Protein AF-A0A955DAM8-F1 (afdb_monomer_lite)

Secondary structure (DSSP, 8-state):
---------HHHHHHHHHHHHHHHHHHHHHHHTTS-S-HHHHHHHHHHHHHT--------TT--

Radius of gyration: 17.05 Å; chains: 1; bounding box: 34×30×47 Å

Sequence (64 aa):
MGEQAMEKTPAEVREKCEAFRATFSTLRGEVGKVVVGHSEVVEAVLISLFAGGNVLLEGVPGLG

Structure (mmCIF, N/CA/C/O backbone):
data_AF-A0A955DAM8-F1
#
_entry.id   AF-A0A955DAM8-F1
#
loop_
_atom_site.group_PDB
_atom_site.id
_atom_site.type_symbol
_atom_site.label_atom_id
_atom_site.label_alt_id
_atom_site.label_comp_id
_atom_site.label_asym_id
_atom_site.label_entity_id
_atom_site.label_seq_id
_atom_site.pdbx_PDB_ins_code
_atom_site.Cartn_x
_atom_site.Cartn_y
_atom_site.Cartn_z
_atom_site.occupancy
_atom_site.B_iso_or_equiv
_atom_site.auth_seq_id
_atom_site.auth_comp_id
_atom_site.auth_asym_id
_atom_site.auth_atom_id
_atom_site.pdbx_PDB_model_num
ATOM 1 N N . MET A 1 1 ? -15.383 23.584 27.992 1.00 42.00 1 MET A N 1
ATOM 2 C CA . MET A 1 1 ? -16.186 22.558 27.293 1.00 42.00 1 MET A CA 1
ATOM 3 C C . MET A 1 1 ? -15.212 21.490 26.856 1.00 42.00 1 MET A C 1
ATOM 5 O O . MET A 1 1 ? -14.303 21.804 26.105 1.00 42.00 1 MET A O 1
ATOM 9 N N . GLY A 1 2 ? -15.278 20.329 27.508 1.00 46.00 2 GLY A N 1
ATOM 10 C CA . GLY A 1 2 ? -14.229 19.317 27.458 1.00 46.00 2 GLY A CA 1
ATOM 11 C C . GLY A 1 2 ? -14.186 18.610 26.114 1.00 46.00 2 GLY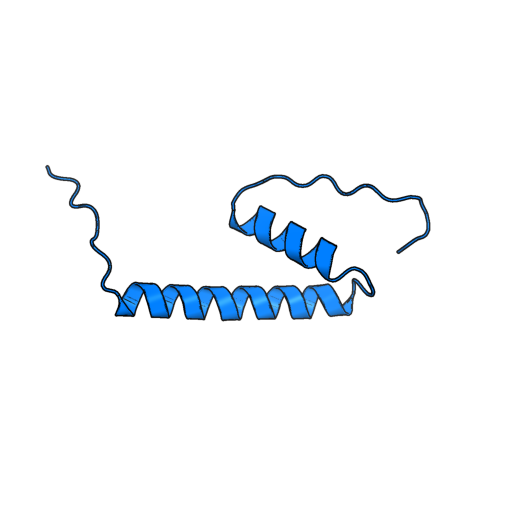 A C 1
ATOM 12 O O . GLY A 1 2 ? -15.185 18.043 25.679 1.00 46.00 2 GLY A O 1
ATOM 13 N N . GLU A 1 3 ? -13.014 18.626 25.498 1.00 53.16 3 GLU A N 1
ATOM 14 C CA . GLU A 1 3 ? -12.655 17.709 24.430 1.00 53.16 3 GLU A CA 1
ATOM 15 C C . GLU A 1 3 ? -12.478 16.326 25.066 1.00 53.16 3 GLU A C 1
ATOM 17 O O . GLU A 1 3 ? -11.414 15.964 25.561 1.00 53.16 3 GLU A O 1
ATOM 22 N N . GLN A 1 4 ? -13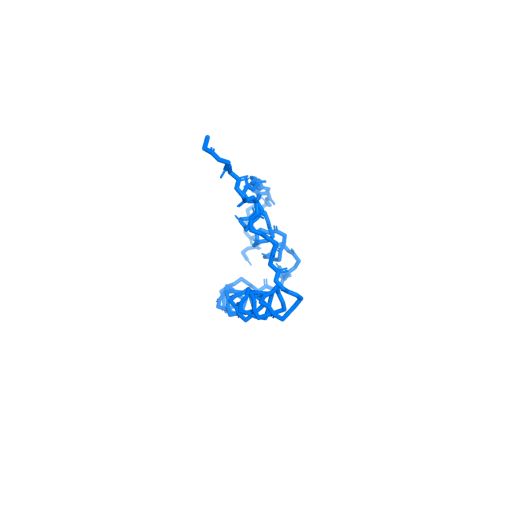.584 15.593 25.185 1.00 46.28 4 GLN A N 1
ATOM 23 C CA . GLN A 1 4 ? -13.566 14.185 25.560 1.00 46.28 4 GLN A CA 1
ATOM 24 C C . GLN A 1 4 ? -12.912 13.442 24.393 1.00 46.28 4 GLN A C 1
ATOM 26 O O . GLN A 1 4 ? -13.544 13.192 23.366 1.00 46.28 4 GLN A O 1
ATOM 31 N N . ALA A 1 5 ? -11.618 13.157 24.525 1.00 58.38 5 ALA A N 1
ATOM 32 C CA . ALA A 1 5 ? -10.911 12.263 23.630 1.00 58.38 5 ALA A CA 1
ATOM 33 C C . ALA A 1 5 ? -11.666 10.923 23.593 1.00 58.38 5 ALA A C 1
ATOM 35 O O . ALA A 1 5 ? -11.766 10.226 24.596 1.00 58.38 5 ALA A O 1
ATOM 36 N N . MET A 1 6 ? -12.240 10.610 22.432 1.00 57.41 6 MET A N 1
ATOM 37 C CA . MET A 1 6 ? -12.905 9.347 22.110 1.00 57.41 6 MET A CA 1
ATOM 38 C C . MET A 1 6 ? -12.028 8.144 22.491 1.00 57.41 6 MET A C 1
ATOM 40 O O . MET A 1 6 ? -11.105 7.786 21.752 1.00 57.41 6 MET A O 1
ATOM 44 N N . GLU A 1 7 ? -12.333 7.493 23.611 1.00 70.25 7 GLU A N 1
ATOM 45 C CA . GLU A 1 7 ? -11.784 6.184 23.954 1.00 70.25 7 GLU A CA 1
ATOM 46 C C . GLU A 1 7 ? -12.484 5.133 23.084 1.00 70.25 7 GLU A C 1
ATOM 48 O O . GLU A 1 7 ? -13.609 4.713 23.345 1.00 70.25 7 GLU A O 1
ATOM 53 N N . LYS A 1 8 ? -11.847 4.777 21.965 1.00 78.19 8 LYS A N 1
ATOM 54 C CA . LYS A 1 8 ? -12.363 3.768 21.033 1.00 78.19 8 LYS A CA 1
ATOM 55 C C . LYS A 1 8 ? -12.278 2.398 21.694 1.00 78.19 8 LYS A C 1
ATOM 57 O O . LYS A 1 8 ? -11.217 2.016 22.188 1.00 78.19 8 LYS A O 1
ATOM 62 N N . THR A 1 9 ? -13.359 1.633 21.646 1.00 89.44 9 THR A N 1
ATOM 63 C CA . THR A 1 9 ? -13.357 0.265 22.166 1.00 89.44 9 THR A CA 1
ATOM 64 C C . THR A 1 9 ? -12.405 -0.623 21.349 1.00 89.44 9 THR A C 1
ATOM 66 O O . THR A 1 9 ? -12.210 -0.397 20.147 1.00 89.44 9 THR A O 1
ATOM 69 N N . PRO A 1 10 ? -11.829 -1.687 21.942 1.00 91.00 10 PRO A N 1
ATOM 70 C CA . PRO A 1 10 ? -10.981 -2.627 21.205 1.00 91.00 10 PRO A CA 1
ATOM 71 C C . PRO A 1 10 ? -11.661 -3.248 19.973 1.00 91.00 10 PRO A C 1
ATOM 73 O O . PRO A 1 10 ? -10.986 -3.5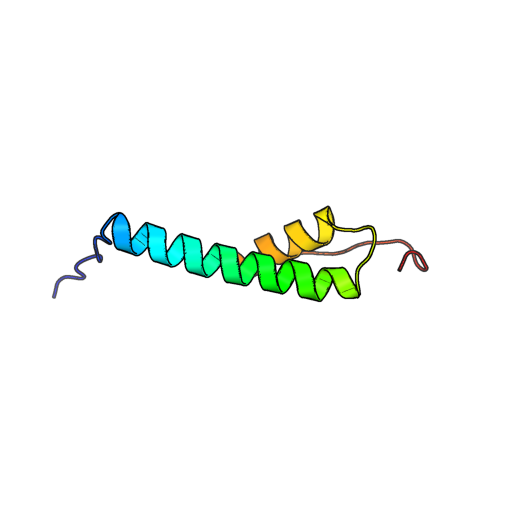78 18.997 1.00 91.00 10 PRO A O 1
ATOM 76 N N . ALA A 1 11 ? -12.991 -3.393 20.004 1.00 92.75 11 ALA A N 1
ATOM 77 C CA . ALA A 1 11 ? -13.785 -3.900 18.889 1.00 92.75 11 ALA A CA 1
ATOM 78 C C . ALA A 1 11 ? -13.823 -2.909 17.711 1.00 92.75 11 ALA A C 1
ATOM 80 O O . ALA A 1 11 ? -13.519 -3.294 16.586 1.00 92.75 11 ALA A O 1
ATOM 81 N N . GLU A 1 12 ? -14.093 -1.627 17.971 1.00 93.88 12 GLU A N 1
ATOM 82 C CA . GLU A 1 12 ? -14.118 -0.585 16.932 1.00 93.88 12 GLU A CA 1
ATOM 83 C C . GLU A 1 12 ? -12.737 -0.356 16.304 1.00 93.88 12 GLU A C 1
ATOM 85 O O . GLU A 1 12 ? -12.619 -0.094 15.105 1.00 93.88 12 GLU A O 1
ATOM 90 N N . VAL A 1 13 ? -11.666 -0.446 17.103 1.00 95.12 13 VAL A N 1
ATOM 91 C CA . VAL A 1 13 ? -10.292 -0.367 16.583 1.00 95.12 13 VAL A CA 1
ATOM 92 C C . VAL A 1 13 ? -10.016 -1.535 15.639 1.00 95.12 13 VAL A C 1
ATOM 94 O O . VAL A 1 13 ? -9.493 -1.321 14.546 1.00 95.12 13 VAL A O 1
ATOM 97 N N . ARG A 1 14 ? -10.403 -2.756 16.028 1.00 95.31 14 ARG A N 1
ATOM 98 C CA . ARG A 1 14 ? -10.240 -3.952 15.195 1.00 95.31 14 ARG A CA 1
ATOM 99 C C . ARG A 1 14 ? -10.987 -3.824 13.870 1.00 95.31 14 ARG A C 1
ATOM 101 O O . ARG A 1 14 ? -10.373 -4.047 12.833 1.00 95.31 14 ARG A O 1
ATOM 108 N N . GLU A 1 15 ? -12.249 -3.406 13.901 1.00 96.50 15 GLU A N 1
ATOM 109 C CA . GLU A 1 15 ? -13.064 -3.213 12.696 1.00 96.50 15 GLU A CA 1
ATOM 110 C C . GLU A 1 15 ? -12.414 -2.207 11.732 1.00 96.50 15 GLU A C 1
ATOM 112 O O . GLU A 1 15 ? -12.252 -2.479 10.541 1.00 96.50 15 GLU A O 1
ATOM 117 N N . LYS A 1 16 ? -11.935 -1.068 12.249 1.00 95.88 16 LYS A N 1
ATOM 118 C CA . LYS A 1 16 ? -11.222 -0.073 11.433 1.00 95.88 16 LYS A CA 1
ATOM 119 C C . LYS A 1 16 ? -9.915 -0.614 10.858 1.00 95.88 16 LYS A C 1
ATOM 121 O O . LYS A 1 16 ? -9.591 -0.322 9.708 1.00 95.88 16 LYS A O 1
ATOM 126 N N . CYS A 1 17 ? -9.166 -1.402 11.627 1.00 96.25 17 CYS A N 1
ATOM 127 C CA . CYS A 1 17 ? -7.957 -2.059 11.136 1.00 96.25 17 CYS A CA 1
ATOM 128 C C . CYS A 1 17 ? -8.262 -3.085 10.035 1.00 96.25 17 CYS A C 1
ATOM 130 O O . CYS A 1 17 ? -7.500 -3.181 9.074 1.00 96.25 17 CYS A O 1
ATOM 132 N N . GLU A 1 18 ? -9.355 -3.838 10.148 1.00 97.62 18 GLU A N 1
ATOM 133 C CA . GLU A 1 18 ? -9.794 -4.797 9.128 1.00 97.62 18 GLU A CA 1
ATOM 134 C C . GLU A 1 18 ? -10.219 -4.086 7.839 1.00 97.62 18 GLU A C 1
ATOM 136 O O . GLU A 1 18 ? -9.733 -4.436 6.761 1.00 97.62 18 GLU A O 1
ATOM 141 N N . ALA A 1 19 ? -11.020 -3.023 7.947 1.00 96.94 19 ALA A N 1
ATOM 142 C CA . ALA A 1 19 ? -11.407 -2.192 6.807 1.00 96.94 19 ALA A CA 1
ATOM 143 C C . ALA A 1 19 ? -10.187 -1.567 6.102 1.00 96.94 19 ALA A C 1
ATOM 145 O O 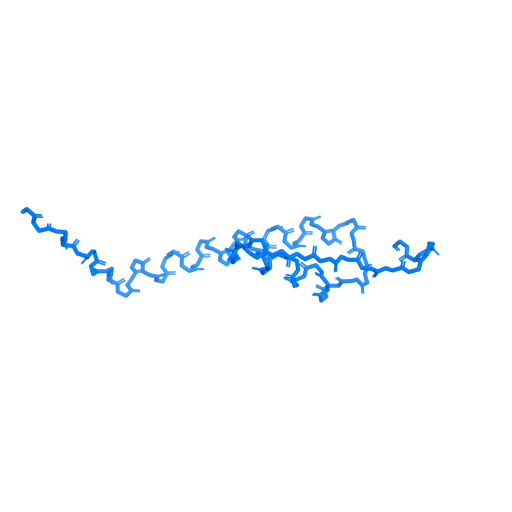. ALA A 1 19 ? -10.093 -1.569 4.869 1.00 96.94 19 ALA A O 1
ATOM 146 N N . PHE A 1 20 ? -9.211 -1.083 6.877 1.00 96.69 20 PHE A N 1
ATOM 147 C CA . PHE A 1 20 ? -7.953 -0.574 6.337 1.00 96.69 20 PHE A CA 1
ATOM 148 C C . PHE A 1 20 ? -7.162 -1.665 5.606 1.00 96.69 20 PHE A C 1
ATOM 150 O O . PHE A 1 20 ? -6.744 -1.454 4.469 1.00 96.69 20 PHE A O 1
ATOM 157 N N . ARG A 1 21 ? -6.993 -2.851 6.211 1.00 96.94 21 ARG A N 1
ATOM 158 C CA . ARG A 1 21 ? -6.287 -3.983 5.582 1.00 96.94 21 ARG A CA 1
ATOM 159 C C . ARG A 1 21 ? -6.933 -4.401 4.265 1.00 96.94 21 ARG A C 1
ATOM 161 O O . ARG A 1 21 ? -6.214 -4.641 3.298 1.00 96.94 21 ARG A O 1
ATOM 168 N N . ALA A 1 22 ? -8.264 -4.455 4.210 1.00 97.62 22 ALA A N 1
ATOM 169 C CA . ALA A 1 22 ? -8.992 -4.778 2.986 1.00 97.62 22 ALA A CA 1
ATOM 170 C C . ALA A 1 22 ? -8.739 -3.733 1.885 1.00 97.62 22 ALA A C 1
ATOM 172 O O . ALA A 1 22 ? -8.422 -4.087 0.747 1.00 97.62 22 ALA A O 1
ATOM 173 N N . THR A 1 23 ? -8.797 -2.447 2.238 1.00 96.69 23 THR A N 1
ATOM 174 C CA . THR A 1 23 ? -8.519 -1.338 1.311 1.00 96.69 23 THR A CA 1
ATOM 175 C C . THR A 1 23 ? -7.077 -1.383 0.801 1.00 96.69 23 THR A C 1
ATOM 177 O O . THR A 1 23 ? -6.844 -1.318 -0.406 1.00 96.69 23 THR A O 1
ATOM 180 N N . PHE A 1 24 ? -6.109 -1.567 1.702 1.00 96.94 24 PHE A N 1
ATOM 181 C CA . PHE A 1 24 ? -4.691 -1.674 1.363 1.00 96.94 24 PHE A CA 1
ATOM 182 C C . PHE A 1 24 ? -4.422 -2.853 0.421 1.00 96.94 24 PHE A C 1
ATOM 184 O O . PHE A 1 24 ? -3.767 -2.692 -0.607 1.00 96.94 24 PHE A O 1
ATOM 191 N N . SER A 1 25 ? -4.971 -4.032 0.736 1.00 96.38 25 SER A N 1
ATOM 192 C CA . SER A 1 25 ? -4.821 -5.229 -0.097 1.00 96.38 25 SER A CA 1
ATOM 193 C C . SER A 1 25 ? -5.433 -5.045 -1.483 1.00 96.38 25 SER A C 1
ATOM 195 O O . SER A 1 25 ? -4.858 -5.506 -2.467 1.00 96.38 25 SER A O 1
ATOM 197 N N . THR A 1 26 ? -6.580 -4.368 -1.569 1.00 97.38 26 THR A N 1
ATOM 198 C CA . THR A 1 26 ? -7.245 -4.081 -2.845 1.00 97.38 26 THR A CA 1
ATOM 199 C C . THR A 1 26 ? -6.376 -3.169 -3.706 1.00 97.38 26 THR A C 1
ATOM 201 O O . THR A 1 26 ? -6.071 -3.513 -4.843 1.00 97.38 26 THR A O 1
ATOM 204 N N . LEU A 1 27 ? -5.895 -2.052 -3.151 1.00 96.44 27 LEU A N 1
ATOM 205 C CA . LEU A 1 27 ? -5.030 -1.116 -3.876 1.00 96.44 27 LEU A CA 1
ATOM 206 C C . LEU A 1 27 ? -3.721 -1.766 -4.327 1.00 96.44 27 LEU A C 1
ATOM 208 O O . LEU A 1 27 ? -3.342 -1.624 -5.486 1.00 96.44 27 LEU A O 1
ATOM 212 N N . ARG A 1 28 ? -3.057 -2.525 -3.446 1.00 95.31 28 ARG A N 1
ATOM 213 C CA . ARG A 1 28 ? -1.839 -3.271 -3.796 1.00 95.31 28 ARG A CA 1
ATOM 214 C C . ARG A 1 28 ? -2.090 -4.234 -4.957 1.00 95.31 28 ARG A C 1
ATOM 216 O O . ARG A 1 28 ? -1.265 -4.315 -5.863 1.00 95.31 28 ARG A O 1
ATOM 223 N N . GLY A 1 29 ? -3.224 -4.937 -4.938 1.00 95.69 29 GLY A N 1
ATOM 224 C CA . GLY A 1 29 ? -3.628 -5.847 -6.007 1.00 95.69 29 GLY A CA 1
ATOM 225 C C . GLY A 1 29 ? -3.842 -5.137 -7.343 1.00 95.69 29 GLY A C 1
ATOM 226 O O . GLY A 1 29 ? -3.322 -5.592 -8.357 1.00 95.69 29 GLY A O 1
ATOM 227 N N . GLU A 1 30 ? -4.556 -4.010 -7.352 1.00 97.12 30 GLU A N 1
ATOM 228 C CA . GLU A 1 30 ? -4.798 -3.226 -8.571 1.00 97.12 30 GLU A CA 1
ATOM 229 C C . GLU A 1 30 ? -3.507 -2.640 -9.155 1.00 97.12 30 GLU A C 1
ATOM 231 O O . GLU A 1 30 ? -3.272 -2.750 -10.358 1.00 97.12 30 GLU A O 1
ATOM 236 N N . VAL A 1 31 ? -2.631 -2.082 -8.313 1.00 94.81 31 VAL A N 1
ATOM 237 C CA . VAL A 1 31 ? -1.329 -1.545 -8.748 1.00 94.81 31 VAL A CA 1
ATOM 238 C C . VAL A 1 31 ? -0.439 -2.658 -9.311 1.00 94.81 31 VAL A C 1
ATOM 240 O O . VAL A 1 31 ? 0.193 -2.481 -10.353 1.00 94.81 31 VAL A O 1
ATOM 243 N N . GLY A 1 32 ? -0.443 -3.833 -8.675 1.00 93.50 32 GLY A N 1
ATOM 244 C CA . GLY A 1 32 ? 0.331 -4.998 -9.108 1.00 93.50 32 GLY A CA 1
ATOM 245 C C . GLY A 1 32 ? -0.073 -5.574 -10.471 1.00 93.50 32 GLY A C 1
ATOM 246 O O . GLY A 1 32 ? 0.693 -6.339 -11.048 1.00 93.50 32 GLY A O 1
ATOM 247 N N . LYS A 1 33 ? -1.237 -5.200 -11.028 1.00 94.19 33 LYS A N 1
ATOM 248 C CA . LYS A 1 33 ? -1.620 -5.575 -12.405 1.00 94.19 33 LYS A CA 1
ATOM 249 C C . LYS A 1 33 ? -0.783 -4.859 -13.465 1.00 94.19 33 LYS A C 1
ATOM 251 O O . LYS A 1 33 ? -0.682 -5.352 -14.584 1.00 94.19 33 LYS A O 1
ATOM 256 N N . VAL A 1 34 ? -0.232 -3.694 -13.126 1.00 93.38 34 VAL A N 1
ATOM 257 C CA . VAL A 1 34 ? 0.532 -2.838 -14.046 1.00 93.38 34 VAL A CA 1
ATOM 258 C C . VAL A 1 34 ? 2.012 -2.812 -13.666 1.00 93.38 34 VAL A C 1
ATOM 260 O O . VAL A 1 34 ? 2.865 -2.831 -14.545 1.00 93.38 34 VAL A O 1
ATOM 263 N N . VAL A 1 35 ? 2.319 -2.803 -12.367 1.00 90.50 35 VAL A N 1
ATOM 264 C CA . VAL A 1 35 ? 3.687 -2.737 -11.840 1.00 90.50 35 VAL A CA 1
ATOM 265 C C . VAL A 1 35 ? 4.160 -4.140 -11.454 1.00 90.50 35 VAL A C 1
ATOM 267 O O . VAL A 1 35 ? 3.824 -4.650 -10.383 1.00 90.50 35 VAL A O 1
ATOM 270 N N . VAL A 1 36 ? 4.944 -4.774 -12.328 1.00 89.94 36 VAL A N 1
ATOM 271 C CA . VAL A 1 36 ? 5.437 -6.152 -12.154 1.00 89.94 36 VAL A CA 1
ATOM 272 C C . VAL A 1 36 ? 6.871 -6.137 -11.617 1.00 89.94 36 VAL A C 1
ATOM 274 O O . VAL A 1 36 ? 7.662 -5.262 -11.948 1.00 89.94 36 VAL A O 1
ATOM 277 N N . GLY A 1 37 ? 7.218 -7.087 -10.744 1.00 90.56 37 GLY A N 1
ATOM 278 C CA . GLY A 1 37 ? 8.583 -7.238 -10.214 1.00 90.56 37 GLY A CA 1
ATOM 279 C C . GLY A 1 37 ? 8.977 -6.268 -9.091 1.00 90.56 37 GLY A C 1
ATOM 280 O O . GLY A 1 37 ? 9.978 -6.501 -8.426 1.00 90.56 37 GLY A O 1
ATOM 281 N N . HIS A 1 38 ? 8.162 -5.248 -8.804 1.00 90.81 38 HIS A N 1
ATOM 282 C CA . HIS A 1 38 ? 8.478 -4.181 -7.842 1.00 90.81 38 HIS A CA 1
ATOM 283 C C . HIS A 1 38 ? 7.558 -4.175 -6.604 1.00 90.81 38 HIS A C 1
ATOM 285 O O . HIS A 1 38 ? 7.141 -3.121 -6.122 1.00 90.81 38 HIS A O 1
ATOM 291 N N . SER A 1 39 ? 7.224 -5.356 -6.071 1.00 91.75 39 SER A N 1
ATOM 292 C CA . SER A 1 39 ? 6.245 -5.501 -4.976 1.00 91.75 39 SER A CA 1
ATOM 293 C C . SER A 1 39 ? 6.611 -4.709 -3.714 1.00 91.75 39 SER A C 1
ATOM 295 O O . SER A 1 39 ? 5.736 -4.101 -3.102 1.00 91.75 39 SER A O 1
ATOM 297 N N . GLU A 1 40 ? 7.893 -4.686 -3.340 1.00 93.69 40 GLU A N 1
ATOM 298 C CA . GLU A 1 40 ? 8.377 -3.961 -2.155 1.00 93.69 40 GLU A CA 1
ATOM 299 C C . GLU A 1 40 ? 8.293 -2.438 -2.331 1.00 93.69 40 GLU A C 1
ATOM 301 O O . GLU A 1 40 ? 7.893 -1.729 -1.409 1.00 93.69 40 GLU A O 1
ATOM 306 N N . VAL A 1 41 ? 8.597 -1.931 -3.532 1.00 93.69 41 VAL A N 1
ATOM 307 C CA . VAL A 1 41 ? 8.489 -0.498 -3.852 1.00 93.69 41 VAL A CA 1
ATOM 308 C C . VAL A 1 41 ? 7.031 -0.056 -3.801 1.00 93.69 41 VAL A C 1
ATOM 310 O O . VAL A 1 41 ? 6.714 0.951 -3.169 1.00 93.69 41 VAL A O 1
ATOM 313 N N . VAL A 1 42 ? 6.128 -0.830 -4.412 1.00 94.50 42 VAL A N 1
ATOM 314 C CA . VAL A 1 42 ? 4.681 -0.565 -4.360 1.00 94.50 42 VAL A CA 1
ATOM 315 C C . VAL A 1 42 ? 4.193 -0.523 -2.911 1.00 94.50 42 VAL A C 1
ATOM 317 O O . VAL A 1 42 ? 3.445 0.376 -2.533 1.00 94.50 42 VAL A O 1
ATOM 320 N N . GLU A 1 43 ? 4.642 -1.461 -2.080 1.00 95.38 43 GLU A N 1
ATOM 321 C CA . GLU A 1 43 ? 4.272 -1.523 -0.669 1.00 95.38 43 GLU A CA 1
ATOM 322 C C . GLU A 1 43 ? 4.764 -0.301 0.120 1.00 95.38 43 GLU A C 1
ATOM 324 O O . GLU A 1 43 ? 3.969 0.334 0.815 1.00 95.38 43 GLU A O 1
ATOM 329 N N . ALA A 1 44 ? 6.028 0.097 -0.049 1.00 95.12 44 ALA A N 1
ATOM 330 C CA . ALA A 1 44 ? 6.593 1.280 0.600 1.00 95.12 44 ALA A CA 1
ATOM 331 C C . ALA A 1 44 ? 5.886 2.584 0.184 1.00 95.12 44 ALA A C 1
ATOM 333 O O . ALA A 1 44 ? 5.626 3.449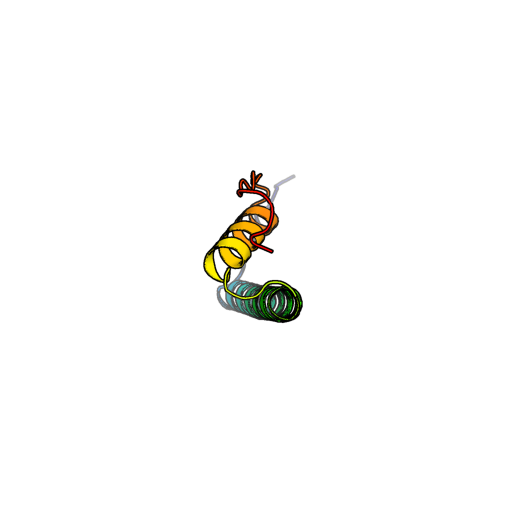 1.026 1.00 95.12 44 ALA A O 1
ATOM 334 N N . VAL A 1 45 ? 5.520 2.714 -1.096 1.00 95.50 45 VAL A N 1
ATOM 335 C CA . VAL A 1 45 ? 4.759 3.864 -1.609 1.00 95.50 45 VAL A CA 1
ATOM 336 C C . VAL A 1 45 ? 3.376 3.935 -0.972 1.00 95.50 45 VAL A C 1
ATOM 338 O O . VAL A 1 45 ? 2.981 4.998 -0.493 1.00 95.50 45 VAL A O 1
ATOM 341 N N . LEU A 1 46 ? 2.651 2.814 -0.916 1.00 95.88 46 LEU A N 1
ATOM 342 C CA . LEU A 1 46 ? 1.330 2.770 -0.287 1.00 95.88 46 LEU A CA 1
ATOM 343 C C . LEU A 1 46 ? 1.415 3.077 1.214 1.00 95.88 46 LEU A C 1
ATOM 345 O O . LEU A 1 46 ? 0.590 3.832 1.724 1.00 95.88 46 LEU A O 1
ATOM 349 N N . ILE A 1 47 ? 2.426 2.556 1.918 1.00 95.56 47 ILE A N 1
ATOM 350 C CA . ILE A 1 47 ? 2.666 2.881 3.333 1.00 95.56 47 ILE A CA 1
ATOM 351 C C . ILE A 1 47 ? 2.868 4.389 3.513 1.00 95.56 47 ILE A C 1
ATOM 353 O O . ILE A 1 47 ? 2.213 4.990 4.364 1.00 95.56 47 ILE A O 1
ATOM 357 N N . SER A 1 48 ? 3.730 5.007 2.704 1.00 96.81 48 SER A N 1
ATOM 358 C CA . SER A 1 48 ? 3.989 6.447 2.783 1.00 96.81 48 SER A CA 1
ATOM 359 C C . SER A 1 48 ? 2.733 7.270 2.491 1.00 96.81 48 SER A C 1
ATOM 361 O O . SER A 1 48 ? 2.407 8.172 3.258 1.00 96.81 48 SER A O 1
ATOM 363 N N . LEU A 1 49 ? 1.961 6.897 1.463 1.00 95.25 49 LEU A N 1
ATOM 364 C CA . LEU A 1 49 ? 0.692 7.544 1.124 1.00 95.25 49 LEU A CA 1
ATOM 365 C C . LEU A 1 49 ? -0.282 7.556 2.313 1.00 95.25 49 LEU A C 1
ATOM 367 O O . LEU A 1 49 ? -0.823 8.604 2.659 1.00 95.25 49 LEU A O 1
ATOM 371 N N . PHE A 1 50 ? -0.488 6.408 2.963 1.00 94.69 50 PHE A N 1
ATOM 372 C CA . PHE A 1 50 ? -1.401 6.309 4.106 1.00 94.69 50 PHE A CA 1
ATOM 373 C C . PHE A 1 50 ? -0.854 6.954 5.384 1.00 94.69 50 PHE A C 1
ATOM 375 O O . PHE A 1 50 ? -1.638 7.399 6.221 1.00 94.69 50 PHE A O 1
ATOM 382 N N . ALA A 1 51 ? 0.468 7.028 5.534 1.00 95.81 51 ALA A N 1
ATOM 383 C CA . ALA A 1 51 ? 1.123 7.721 6.639 1.00 95.81 51 ALA A CA 1
ATOM 384 C C . ALA A 1 51 ? 1.203 9.249 6.441 1.00 95.81 51 ALA A C 1
ATOM 386 O O . ALA A 1 51 ? 1.658 9.948 7.345 1.00 95.81 51 ALA A O 1
ATOM 387 N N . GLY A 1 52 ? 0.783 9.776 5.282 1.00 95.75 52 GLY A N 1
ATOM 388 C CA . GLY A 1 52 ? 0.938 11.193 4.933 1.00 95.75 52 GLY A CA 1
ATOM 389 C C . GLY A 1 52 ? 2.396 11.600 4.687 1.00 95.75 52 GLY A C 1
ATOM 390 O O . GLY A 1 52 ? 2.756 12.763 4.864 1.00 95.75 52 GLY A O 1
ATOM 391 N N . GLY A 1 53 ? 3.24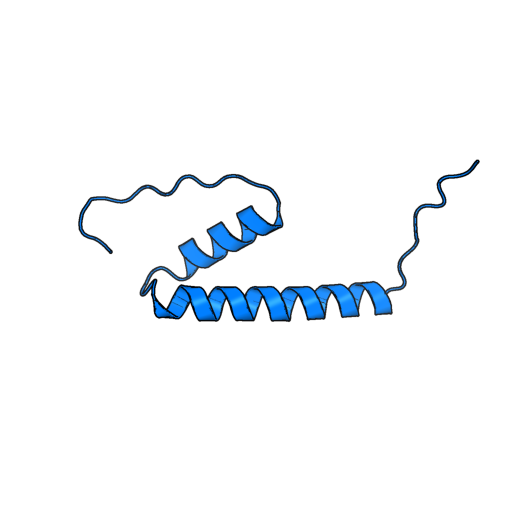4 10.635 4.337 1.00 95.62 53 GLY A N 1
ATOM 392 C CA . GLY A 1 53 ? 4.643 10.838 3.995 1.00 95.62 53 GLY A CA 1
ATOM 393 C C . GLY A 1 53 ? 4.849 11.230 2.532 1.00 95.62 53 GLY A C 1
ATOM 394 O O . GLY A 1 53 ? 3.916 11.327 1.738 1.00 95.62 53 GLY A O 1
ATOM 395 N N . ASN A 1 54 ? 6.116 11.432 2.176 1.00 96.12 54 ASN A N 1
ATOM 396 C CA . ASN A 1 54 ? 6.549 11.686 0.805 1.00 96.12 54 ASN A CA 1
ATOM 397 C C . ASN A 1 54 ? 7.481 10.557 0.356 1.00 96.12 54 ASN A C 1
ATOM 399 O O . ASN A 1 54 ? 8.199 9.983 1.175 1.00 96.12 54 ASN A O 1
ATOM 403 N N . VAL A 1 55 ? 7.483 10.244 -0.939 1.00 94.94 55 VAL A N 1
ATOM 404 C CA . VAL A 1 55 ? 8.408 9.275 -1.543 1.00 94.94 55 VAL A CA 1
ATOM 405 C C . VAL A 1 55 ? 9.031 9.896 -2.780 1.00 94.94 55 VAL A C 1
ATOM 407 O O . VAL A 1 55 ? 8.341 10.540 -3.568 1.00 94.94 55 VAL A O 1
ATOM 410 N N . LEU A 1 56 ? 10.330 9.673 -2.954 1.00 94.69 56 LEU A N 1
ATOM 411 C CA . LEU A 1 56 ? 11.035 9.900 -4.207 1.00 94.69 56 LEU A CA 1
ATOM 412 C C . LEU A 1 56 ? 11.358 8.533 -4.809 1.00 94.69 56 LEU A C 1
ATOM 414 O O . LEU A 1 56 ? 11.976 7.703 -4.148 1.00 94.69 56 LEU A O 1
ATOM 418 N N . LEU A 1 57 ? 10.920 8.302 -6.043 1.00 91.06 57 LEU A N 1
ATOM 419 C CA . LEU A 1 57 ? 11.254 7.098 -6.795 1.00 91.06 57 LEU A CA 1
ATOM 420 C C . LEU A 1 57 ? 12.361 7.446 -7.785 1.00 91.06 57 LEU A C 1
ATOM 422 O O . LEU A 1 57 ? 12.146 8.265 -8.679 1.00 91.06 57 LEU A O 1
ATOM 426 N N . GLU A 1 58 ? 13.529 6.830 -7.623 1.00 89.38 58 GLU A N 1
ATOM 427 C CA . GLU A 1 58 ? 14.591 6.879 -8.624 1.00 89.38 58 GLU A CA 1
ATOM 428 C C . GLU A 1 58 ? 14.741 5.521 -9.304 1.00 89.38 58 GLU A C 1
ATOM 430 O O . GLU A 1 58 ? 14.566 4.466 -8.694 1.00 89.38 58 GLU A O 1
ATOM 435 N N . GLY A 1 59 ? 15.080 5.561 -10.583 1.00 82.12 59 GLY A N 1
ATOM 436 C CA . GLY A 1 59 ? 15.370 4.389 -11.385 1.00 82.12 59 GLY A CA 1
ATOM 437 C C . GLY A 1 59 ? 16.123 4.813 -12.634 1.00 82.12 59 GLY A C 1
ATOM 438 O O . GLY A 1 59 ? 16.042 5.966 -13.066 1.00 82.12 59 GLY A O 1
ATOM 439 N N . VAL A 1 60 ? 16.875 3.886 -13.216 1.00 83.12 60 VAL A N 1
ATOM 440 C CA . VAL A 1 60 ? 17.521 4.132 -14.507 1.00 83.12 60 VAL A CA 1
ATOM 441 C C . VAL A 1 60 ? 16.500 3.963 -15.643 1.00 83.12 60 VAL A C 1
ATOM 443 O O . VAL A 1 60 ? 15.585 3.142 -15.527 1.00 83.12 60 VAL A O 1
ATOM 446 N N . PRO A 1 61 ? 16.614 4.726 -16.746 1.00 76.19 61 PRO A N 1
ATOM 447 C CA . PRO A 1 61 ? 15.660 4.647 -17.849 1.00 76.19 61 PRO A CA 1
ATOM 448 C C . PRO A 1 61 ? 15.557 3.227 -18.428 1.00 76.19 61 PRO A C 1
ATOM 450 O O . PRO A 1 61 ? 16.576 2.581 -18.665 1.00 76.19 61 PRO A O 1
ATOM 453 N N . GLY A 1 62 ? 14.334 2.772 -18.718 1.00 72.75 62 GLY A N 1
ATOM 454 C CA . GLY A 1 62 ? 14.080 1.519 -19.447 1.00 72.75 62 GLY A CA 1
ATOM 455 C C . GLY A 1 62 ? 13.819 0.268 -18.597 1.00 72.75 62 GLY A C 1
ATOM 456 O O . GLY A 1 62 ? 13.681 -0.805 -19.175 1.00 72.75 62 GLY A O 1
ATOM 457 N N . LEU A 1 63 ? 13.716 0.384 -17.269 1.00 68.31 63 LEU A N 1
ATOM 458 C CA . LEU A 1 63 ? 13.433 -0.737 -16.351 1.00 68.31 63 LEU A CA 1
ATOM 459 C C . LEU A 1 63 ? 11.961 -0.842 -15.921 1.00 68.31 63 LEU A C 1
ATOM 461 O O . LEU A 1 63 ? 11.706 -1.261 -14.797 1.00 68.31 63 LEU A O 1
ATOM 465 N N . GLY A 1 64 ? 11.034 -0.406 -16.786 1.00 59.41 64 GLY A N 1
ATOM 466 C CA . GLY A 1 64 ? 9.590 -0.374 -16.505 1.00 59.41 64 GLY A CA 1
ATOM 467 C C . GLY A 1 64 ? 9.083 -1.568 -15.701 1.00 59.41 64 GLY A C 1
ATOM 468 O O . GLY A 1 64 ? 9.442 -2.710 -16.067 1.00 59.41 64 GLY A O 1
#

pLDDT: mean 87.91, std 14.34, range [42.0, 97.62]

Foldseek 3Di:
DDPPDDPDDPVNVVVVVVVVVVVLVVQLVVVCVPDPPPSVVSNVVSVCVVVVHDDDDDDDPPPD